Protein AF-A0A3C0N585-F1 (afdb_monomer_lite)

pLDDT: mean 95.39, std 6.09, range [53.34, 98.38]

Foldseek 3Di:
DDFDWDQDPNDIDGPVPDDDPCPDCCNPPVPAFDFDWDDDPNHTDPVVVRVVVRVVVCVVSVHDDD

Sequence (66 aa):
MTQPICYLNGQYVALDQACLPVNDLGIVRGYGVFDFLRTYKGVPFKLREHVQRLQNSAKLIGLSLP

Secondary structure (DSSP, 8-state):
-PPPEEEETTEEEEGGG----TT-HHHHS---------EETTEETTHHHHHHHHHHHHHHTTPPP-

Radius of gyration: 14.16 Å; chains: 1; bounding box: 35×19×36 Å

Structure (mmCIF, N/CA/C/O backbone):
data_AF-A0A3C0N585-F1
#
_entry.id   AF-A0A3C0N585-F1
#
loop_
_atom_site.group_PDB
_atom_site.id
_atom_site.type_symbol
_atom_site.label_atom_id
_atom_site.label_alt_id
_atom_site.label_comp_id
_atom_site.label_asym_id
_atom_site.label_entity_id
_atom_site.label_seq_id
_atom_site.pdbx_PDB_ins_code
_atom_site.Cartn_x
_atom_site.Cartn_y
_atom_site.Cartn_z
_atom_site.occupancy
_atom_site.B_iso_or_equiv
_atom_site.auth_seq_id
_atom_site.auth_comp_id
_atom_site.auth_asym_id
_atom_site.auth_atom_id
_atom_site.pdbx_PDB_model_num
ATOM 1 N N . MET A 1 1 ? -23.776 -5.204 12.094 1.00 53.34 1 MET A N 1
ATOM 2 C CA . MET A 1 1 ? -22.340 -5.352 11.776 1.00 53.34 1 MET A CA 1
ATOM 3 C C . MET A 1 1 ? -22.003 -4.302 10.736 1.00 53.34 1 MET A C 1
ATOM 5 O O . MET A 1 1 ? -22.689 -4.258 9.727 1.00 53.34 1 MET A O 1
ATOM 9 N N . THR A 1 2 ? -21.052 -3.409 10.999 1.00 78.56 2 THR A N 1
ATOM 10 C CA . THR A 1 2 ? -20.655 -2.372 10.034 1.00 78.56 2 THR A CA 1
ATOM 11 C C . THR A 1 2 ? -19.833 -3.032 8.927 1.00 78.56 2 THR A C 1
ATOM 13 O O . THR A 1 2 ? -18.854 -3.711 9.235 1.00 78.56 2 THR A O 1
ATOM 16 N N . GLN A 1 3 ? -20.242 -2.899 7.663 1.00 87.12 3 GLN A N 1
ATOM 17 C CA . GLN A 1 3 ? -19.465 -3.427 6.539 1.00 87.12 3 GLN A CA 1
ATOM 18 C C . GLN A 1 3 ? -18.120 -2.685 6.427 1.00 87.12 3 GLN A C 1
ATOM 20 O O . GLN A 1 3 ? -18.095 -1.463 6.608 1.00 87.12 3 GLN A O 1
ATOM 25 N N . PRO A 1 4 ? -17.002 -3.380 6.142 1.00 93.69 4 PRO A N 1
ATOM 26 C CA . PRO A 1 4 ? -15.734 -2.716 5.865 1.00 93.69 4 PRO A CA 1
ATOM 27 C C . PRO A 1 4 ? -15.828 -1.847 4.605 1.00 93.69 4 PRO A C 1
ATOM 29 O O . PRO A 1 4 ? -16.524 -2.193 3.650 1.00 93.69 4 PRO A O 1
ATOM 32 N N . ILE A 1 5 ? -15.098 -0.734 4.603 1.00 95.56 5 ILE A N 1
ATOM 33 C CA . ILE A 1 5 ? -15.049 0.230 3.499 1.00 95.56 5 ILE A CA 1
ATOM 34 C C . ILE A 1 5 ? -13.709 0.078 2.773 1.00 95.56 5 ILE A C 1
ATOM 36 O O . ILE A 1 5 ? -12.667 -0.075 3.414 1.00 95.56 5 ILE A O 1
ATOM 40 N N . CYS A 1 6 ? -13.734 0.147 1.445 1.00 97.06 6 CYS A N 1
ATOM 41 C CA . CYS A 1 6 ? -12.561 0.204 0.580 1.00 97.06 6 CYS A CA 1
ATOM 42 C C . CYS A 1 6 ? -12.514 1.565 -0.131 1.00 97.06 6 CYS A C 1
ATOM 44 O O . CY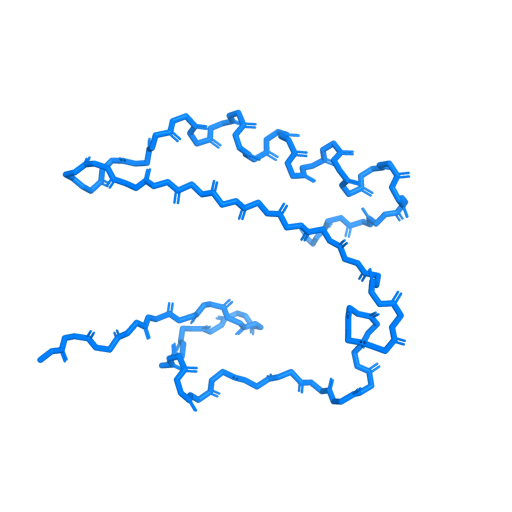S A 1 6 ? -13.555 2.105 -0.498 1.00 97.06 6 CYS A O 1
ATOM 46 N N . TYR A 1 7 ? -11.318 2.124 -0.327 1.00 96.62 7 TYR A N 1
ATOM 47 C CA . TYR A 1 7 ? -11.113 3.287 -1.188 1.00 96.62 7 TYR A CA 1
ATOM 48 C C . TYR A 1 7 ? -10.451 2.827 -2.486 1.00 96.62 7 TYR A C 1
ATOM 50 O O . TYR A 1 7 ? -9.321 2.338 -2.459 1.00 96.62 7 TYR A O 1
ATOM 58 N N . LEU A 1 8 ? -11.160 2.956 -3.606 1.00 96.19 8 LEU A N 1
ATOM 59 C CA . LEU A 1 8 ? -10.748 2.442 -4.910 1.00 96.19 8 LEU A CA 1
ATOM 60 C C . LEU A 1 8 ? -11.096 3.460 -6.002 1.00 96.19 8 LEU A C 1
ATOM 62 O O . LEU A 1 8 ? -12.222 3.946 -6.057 1.00 96.19 8 LEU A O 1
ATOM 66 N N . ASN A 1 9 ? -10.130 3.799 -6.862 1.00 93.88 9 ASN A N 1
ATOM 67 C CA . ASN A 1 9 ? -10.303 4.721 -7.998 1.00 93.88 9 ASN A CA 1
ATOM 68 C C . ASN A 1 9 ? -10.993 6.058 -7.648 1.00 93.88 9 ASN A C 1
ATOM 70 O O . ASN A 1 9 ? -11.828 6.555 -8.398 1.00 93.88 9 ASN A O 1
ATOM 74 N N . GLY A 1 10 ? -10.646 6.649 -6.500 1.00 95.81 10 GLY A N 1
ATOM 75 C CA . GLY A 1 10 ? -11.197 7.937 -6.064 1.00 95.81 10 GLY A CA 1
ATOM 76 C C . GLY A 1 10 ? -12.520 7.853 -5.296 1.00 95.81 10 GLY A C 1
ATOM 77 O O . GLY A 1 10 ? -13.078 8.892 -4.945 1.00 95.81 10 GLY A O 1
ATOM 78 N N . GLN A 1 11 ? -13.036 6.649 -5.028 1.00 96.88 11 GLN A N 1
ATOM 79 C CA . GLN A 1 11 ? -14.349 6.446 -4.415 1.00 96.88 11 GLN A CA 1
ATOM 80 C C . GLN A 1 11 ? -14.285 5.523 -3.195 1.00 96.88 11 GLN A C 1
ATOM 82 O O . GLN A 1 11 ? -13.518 4.563 -3.161 1.00 96.88 11 GLN A O 1
ATOM 87 N N . TYR A 1 12 ? -15.128 5.802 -2.198 1.00 97.06 12 TYR A N 1
ATOM 88 C CA . TYR A 1 12 ? -15.396 4.875 -1.100 1.00 97.06 12 TYR A CA 1
ATOM 89 C C . TYR A 1 12 ? -16.480 3.885 -1.530 1.00 97.06 12 TYR A C 1
ATOM 91 O O . TYR A 1 12 ? -17.579 4.298 -1.895 1.00 97.06 12 TYR A O 1
ATOM 99 N N . VAL A 1 13 ? -16.180 2.591 -1.463 1.00 96.56 13 VAL A N 1
ATOM 100 C CA . VAL A 1 13 ? -17.094 1.494 -1.810 1.00 96.56 13 VAL A CA 1
ATOM 101 C C . VAL A 1 13 ? -17.186 0.495 -0.657 1.00 96.56 13 VAL A C 1
ATOM 103 O O . VAL A 1 13 ? -16.266 0.386 0.160 1.00 96.56 13 VAL A O 1
ATOM 106 N N . ALA A 1 14 ? -18.292 -0.244 -0.570 1.00 96.44 14 ALA A N 1
ATOM 107 C CA . ALA A 1 14 ? -18.379 -1.381 0.343 1.00 96.44 14 ALA A CA 1
ATOM 108 C C . ALA A 1 14 ? -17.392 -2.476 -0.097 1.00 96.44 14 ALA A C 1
ATOM 110 O O . ALA A 1 14 ? -17.146 -2.654 -1.291 1.00 96.44 14 ALA A O 1
ATOM 111 N N . LEU A 1 15 ? -16.796 -3.202 0.855 1.00 95.25 15 LEU A N 1
ATOM 112 C CA . LEU A 1 15 ? -15.769 -4.205 0.544 1.00 95.25 15 LEU A CA 1
ATOM 113 C C . LEU A 1 15 ? -16.266 -5.301 -0.414 1.00 95.25 15 LEU A C 1
ATOM 115 O O . LEU A 1 15 ? -15.503 -5.758 -1.258 1.00 95.25 15 LEU A O 1
ATOM 119 N N . ASP A 1 16 ? -17.530 -5.703 -0.304 1.00 95.56 16 ASP A N 1
ATOM 120 C CA . ASP A 1 16 ? -18.170 -6.696 -1.177 1.00 95.56 16 ASP A CA 1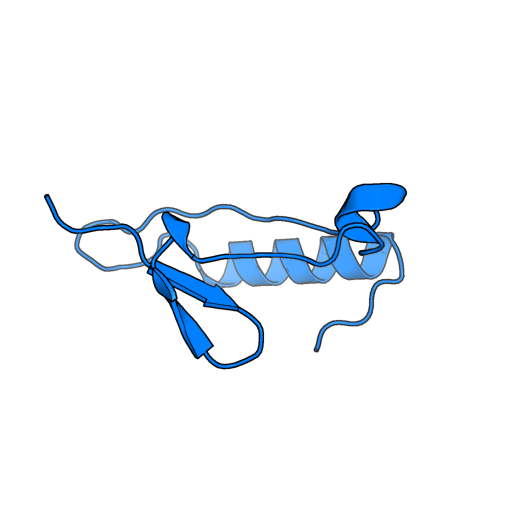
ATOM 121 C C . ASP A 1 16 ? -18.460 -6.181 -2.600 1.00 95.56 16 ASP A C 1
ATOM 123 O O . ASP A 1 16 ? -18.765 -6.975 -3.488 1.00 95.56 16 ASP A O 1
ATOM 127 N N . GLN A 1 17 ? -18.331 -4.873 -2.831 1.00 96.00 17 GLN A N 1
ATOM 128 C CA . GLN A 1 17 ? -18.477 -4.217 -4.135 1.00 96.00 17 GLN A CA 1
ATOM 129 C C . GLN A 1 17 ? -17.129 -3.805 -4.748 1.00 96.00 17 GLN A C 1
ATOM 131 O O . GLN A 1 17 ? -17.091 -3.318 -5.878 1.00 96.00 17 GLN A O 1
ATOM 136 N N . ALA A 1 18 ? -16.019 -3.959 -4.018 1.00 96.31 18 ALA A N 1
ATOM 137 C CA . ALA A 1 18 ? -14.694 -3.592 -4.501 1.00 96.31 18 ALA A CA 1
ATOM 138 C C . ALA A 1 18 ? -14.215 -4.581 -5.580 1.00 96.31 18 ALA A C 1
ATOM 140 O O . ALA A 1 18 ? -14.021 -5.765 -5.309 1.00 96.31 18 ALA A O 1
ATOM 141 N N . CYS A 1 19 ? -13.981 -4.081 -6.796 1.00 95.94 19 CYS A N 1
ATOM 142 C CA . CYS A 1 19 ? -13.619 -4.893 -7.960 1.00 95.94 19 CYS A CA 1
ATOM 143 C C . CYS A 1 19 ? -12.375 -4.341 -8.664 1.00 95.94 19 CYS A C 1
ATOM 145 O O . CYS A 1 19 ? -12.313 -3.155 -8.977 1.00 95.94 19 CYS A O 1
ATOM 147 N N . LEU A 1 20 ? -11.422 -5.216 -8.989 1.00 95.88 20 LEU A N 1
ATOM 148 C CA . LEU A 1 20 ? -10.281 -4.905 -9.853 1.00 95.88 20 LEU A CA 1
ATOM 149 C C . LEU A 1 20 ? -10.453 -5.585 -11.223 1.00 95.88 20 LEU A C 1
ATOM 151 O O . LEU A 1 20 ? -11.014 -6.683 -11.284 1.00 95.88 20 LEU A O 1
ATOM 155 N N . PRO A 1 21 ? -9.973 -4.980 -12.325 1.00 96.25 21 PRO A N 1
ATOM 156 C CA . PRO A 1 21 ? -9.941 -5.641 -13.625 1.00 96.25 21 PRO A CA 1
ATOM 157 C C . PRO A 1 21 ? -9.113 -6.930 -13.579 1.00 96.25 21 PRO A C 1
ATOM 159 O O . PRO A 1 21 ? -8.027 -6.955 -13.012 1.00 96.25 21 PRO A O 1
ATOM 162 N N . VAL A 1 22 ? -9.574 -7.995 -14.240 1.00 96.25 22 VAL A N 1
ATOM 163 C CA . VAL A 1 22 ? -8.857 -9.290 -14.261 1.00 96.25 22 VAL A CA 1
ATOM 164 C C . VAL A 1 22 ? -7.458 -9.173 -14.884 1.00 96.25 22 VAL A C 1
ATOM 166 O O . VAL A 1 22 ? -6.567 -9.950 -14.558 1.00 96.25 22 VAL A O 1
ATOM 169 N N . ASN A 1 23 ? -7.253 -8.195 -15.767 1.00 97.12 23 ASN A N 1
ATOM 170 C CA . ASN A 1 23 ? -5.978 -7.914 -16.425 1.00 97.12 23 ASN A CA 1
ATOM 171 C C . ASN A 1 23 ? -5.084 -6.913 -15.666 1.00 97.12 23 ASN A C 1
ATOM 173 O O . ASN A 1 23 ? -4.079 -6.472 -16.226 1.00 97.12 23 ASN A O 1
ATOM 177 N N . ASP A 1 24 ? -5.433 -6.539 -14.432 1.00 96.25 24 ASP A N 1
ATOM 178 C CA . ASP A 1 24 ? -4.604 -5.679 -13.587 1.00 96.25 24 ASP A CA 1
ATOM 179 C C . ASP A 1 24 ? -3.211 -6.301 -13.374 1.00 96.25 24 ASP A C 1
ATOM 181 O O . ASP A 1 24 ? -3.082 -7.503 -13.131 1.00 96.25 24 ASP A O 1
ATOM 185 N N . LEU A 1 25 ? -2.149 -5.495 -13.471 1.00 95.12 25 LEU A N 1
ATOM 186 C CA . LEU A 1 25 ? -0.767 -5.979 -13.362 1.00 95.12 25 LEU A CA 1
ATOM 187 C C . LEU A 1 25 ? -0.437 -6.543 -11.972 1.00 95.12 25 LEU A C 1
ATOM 189 O O . LEU A 1 25 ? 0.357 -7.486 -11.868 1.00 95.12 25 LEU A O 1
ATOM 193 N N . GLY A 1 26 ? -1.067 -6.010 -10.925 1.00 95.31 26 GLY A N 1
ATOM 194 C CA . GLY A 1 26 ? -0.990 -6.538 -9.569 1.00 95.31 26 GLY A CA 1
ATOM 195 C C . GLY A 1 26 ? -1.589 -7.939 -9.464 1.00 95.31 26 GLY A C 1
ATOM 196 O O . GLY A 1 26 ? -1.059 -8.767 -8.728 1.00 95.31 26 GLY A O 1
ATOM 197 N N . ILE A 1 27 ? -2.620 -8.246 -10.258 1.00 96.38 27 ILE A N 1
ATOM 198 C CA . ILE A 1 27 ? -3.241 -9.577 -10.319 1.00 96.38 27 ILE A CA 1
ATOM 199 C C . ILE A 1 27 ? -2.442 -10.510 -11.232 1.00 96.38 27 ILE A C 1
ATOM 201 O O . ILE A 1 27 ? -2.012 -11.579 -10.803 1.00 96.38 27 ILE A O 1
ATOM 205 N N . VAL A 1 28 ? -2.216 -10.122 -12.490 1.00 97.94 28 VAL A N 1
ATOM 206 C CA . VAL A 1 28 ? -1.666 -11.034 -13.509 1.00 97.94 28 VAL A CA 1
ATOM 207 C C . VAL A 1 28 ? -0.166 -11.286 -13.370 1.00 97.94 28 VAL A C 1
ATOM 209 O O . VAL A 1 28 ? 0.340 -12.278 -13.892 1.00 97.94 28 VAL A O 1
ATOM 212 N N . ARG A 1 29 ? 0.570 -10.378 -12.719 1.00 96.00 29 ARG A N 1
ATOM 213 C CA . ARG A 1 29 ? 2.038 -10.439 -12.610 1.00 96.00 29 ARG A CA 1
ATOM 214 C C . ARG A 1 29 ? 2.549 -10.249 -11.186 1.00 96.00 29 ARG A C 1
ATOM 216 O O . ARG A 1 29 ? 3.761 -10.239 -10.993 1.00 96.00 29 ARG A O 1
ATOM 223 N N . GLY A 1 30 ? 1.663 -10.061 -10.206 1.00 95.31 30 GLY A N 1
ATOM 224 C CA . GLY A 1 30 ? 2.070 -9.698 -8.849 1.00 95.31 30 GLY A CA 1
ATOM 225 C C . GLY A 1 30 ? 2.811 -8.358 -8.787 1.00 95.31 30 GLY A C 1
ATOM 226 O O . GLY A 1 30 ? 3.581 -8.129 -7.858 1.00 95.31 30 GLY A O 1
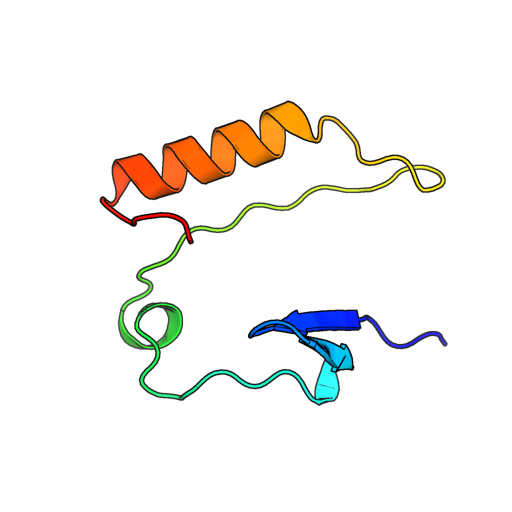ATOM 227 N N . TYR A 1 31 ? 2.638 -7.487 -9.790 1.00 96.31 31 TYR A N 1
ATOM 228 C CA . TYR A 1 31 ? 3.335 -6.207 -9.853 1.00 96.31 31 TYR A CA 1
ATOM 229 C C . TYR A 1 31 ? 2.610 -5.175 -8.989 1.00 96.31 31 TYR A C 1
ATOM 231 O O . TYR A 1 31 ? 1.721 -4.462 -9.445 1.00 96.31 31 TYR A O 1
ATOM 239 N N . GLY A 1 32 ? 2.981 -5.128 -7.715 1.00 95.62 32 GLY A N 1
ATOM 240 C CA . GLY A 1 32 ? 2.423 -4.202 -6.743 1.00 95.62 32 GLY A CA 1
ATOM 241 C C . GLY A 1 32 ? 3.177 -4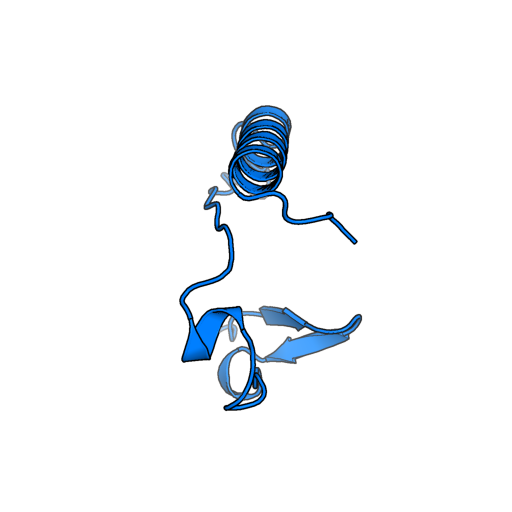.263 -5.421 1.00 95.62 32 GLY A C 1
ATOM 242 O O . GLY A 1 32 ? 4.006 -5.143 -5.193 1.00 95.62 32 GLY A O 1
ATOM 243 N N . VAL A 1 33 ? 2.886 -3.312 -4.539 1.00 97.31 33 VAL A N 1
ATOM 244 C CA . VAL A 1 33 ? 3.397 -3.289 -3.163 1.00 97.31 33 VAL A CA 1
ATOM 245 C C . VAL A 1 33 ? 2.245 -3.088 -2.193 1.00 97.31 33 VAL A C 1
ATOM 247 O O . VAL A 1 33 ? 1.218 -2.512 -2.543 1.00 97.31 33 VAL A O 1
ATOM 250 N N . PHE A 1 34 ? 2.417 -3.564 -0.966 1.00 96.94 34 PHE A N 1
ATOM 251 C CA . PHE A 1 34 ? 1.392 -3.524 0.069 1.00 96.94 34 PHE A CA 1
ATOM 252 C C . PHE A 1 34 ? 2.009 -3.158 1.417 1.00 96.94 34 PHE A C 1
ATOM 254 O O . PHE A 1 34 ? 3.150 -3.519 1.710 1.00 96.94 34 PHE A O 1
ATOM 261 N N . ASP A 1 35 ? 1.228 -2.479 2.253 1.00 96.88 35 ASP A N 1
ATOM 262 C CA . ASP A 1 35 ? 1.533 -2.264 3.661 1.00 96.88 35 ASP A CA 1
ATOM 263 C C . ASP A 1 35 ? 0.242 -2.390 4.491 1.00 96.88 35 ASP A C 1
ATOM 265 O O . ASP A 1 35 ? -0.863 -2.164 3.997 1.00 96.88 35 ASP A O 1
ATOM 269 N N . PHE A 1 36 ? 0.383 -2.756 5.761 1.00 96.62 36 PHE A N 1
ATOM 270 C CA . PHE A 1 36 ? -0.706 -2.923 6.713 1.00 96.62 36 PHE A CA 1
ATOM 271 C C . PHE A 1 36 ? -0.361 -2.243 8.034 1.00 96.62 36 PHE A C 1
ATOM 273 O O . PHE A 1 36 ? 0.694 -2.503 8.615 1.00 96.62 36 PHE A O 1
ATOM 280 N N . LEU A 1 37 ? -1.290 -1.441 8.553 1.00 96.75 37 LEU A N 1
ATOM 281 C CA . LEU A 1 37 ? -1.196 -0.823 9.874 1.00 96.75 37 LEU A CA 1
ATOM 282 C C . LEU A 1 37 ? -2.500 -0.988 10.649 1.00 96.75 37 LEU A C 1
ATOM 284 O O . LEU A 1 37 ? -3.551 -1.296 10.088 1.00 96.75 37 LEU A O 1
ATOM 288 N N . ARG A 1 38 ? -2.434 -0.758 11.960 1.00 96.81 38 ARG A N 1
ATOM 289 C CA . ARG A 1 38 ? -3.600 -0.788 12.847 1.00 96.81 38 ARG A CA 1
ATOM 290 C C . ARG A 1 38 ? -3.843 0.577 13.464 1.00 96.81 38 ARG A C 1
ATOM 292 O O . ARG A 1 38 ? -2.908 1.322 13.755 1.00 96.81 38 ARG A O 1
ATOM 299 N N . THR A 1 39 ? -5.110 0.867 13.721 1.00 97.06 39 THR A N 1
ATOM 300 C CA . THR A 1 39 ? -5.526 2.002 14.540 1.00 97.06 39 THR A CA 1
ATOM 301 C C . THR A 1 39 ? -5.834 1.541 15.957 1.00 97.06 39 THR A C 1
ATOM 303 O O . THR A 1 39 ? -6.539 0.549 16.144 1.00 97.06 39 THR A O 1
ATOM 306 N N . TYR A 1 40 ? -5.394 2.299 16.952 1.00 97.69 40 TYR A N 1
ATOM 307 C CA . TYR A 1 40 ? -5.780 2.119 18.347 1.00 97.69 40 TYR A CA 1
ATOM 308 C C . TYR A 1 40 ? -6.617 3.322 18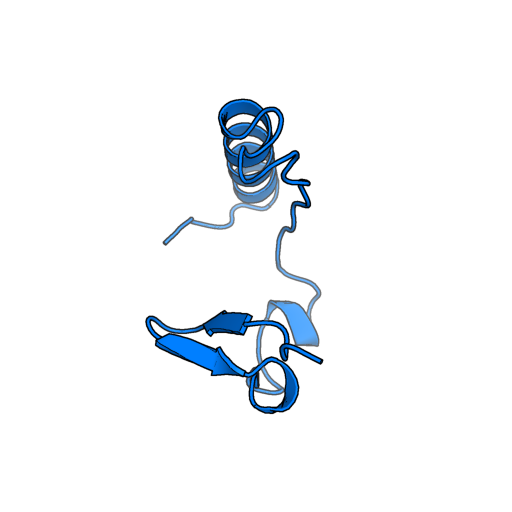.764 1.00 97.69 40 TYR A C 1
ATOM 310 O O . TYR A 1 40 ? -6.144 4.452 18.691 1.00 97.69 40 TYR A O 1
ATOM 318 N N . LYS A 1 41 ? -7.873 3.092 19.170 1.00 96.88 41 LYS A N 1
ATOM 319 C CA . LYS A 1 41 ? -8.817 4.169 19.536 1.00 96.88 41 LYS A CA 1
ATOM 320 C C . LYS A 1 41 ? -8.933 5.260 18.452 1.00 96.88 41 LYS A C 1
ATOM 322 O O . LYS A 1 41 ? -8.945 6.445 18.756 1.00 96.88 41 LYS A O 1
ATOM 327 N N . GLY A 1 42 ? -8.961 4.854 17.181 1.00 95.12 42 GLY A N 1
ATOM 328 C CA . GLY A 1 42 ? -9.031 5.771 16.037 1.00 95.12 42 GLY A CA 1
ATOM 329 C C . GLY A 1 42 ? -7.704 6.429 15.640 1.00 95.12 42 GLY A C 1
ATOM 330 O O . GLY A 1 42 ? -7.671 7.146 14.648 1.00 95.12 42 GLY A O 1
ATOM 331 N N . VAL A 1 43 ? -6.601 6.167 16.352 1.00 97.44 43 VAL A N 1
ATOM 332 C CA . VAL A 1 43 ? -5.279 6.726 16.034 1.00 97.44 43 VAL A CA 1
ATOM 333 C C . VAL A 1 43 ? -4.428 5.686 15.300 1.00 97.44 43 VAL A C 1
ATOM 335 O O . VAL A 1 43 ? -4.164 4.622 15.869 1.00 97.44 43 VAL A O 1
ATOM 338 N N . PRO A 1 44 ? -3.978 5.948 14.059 1.00 97.75 44 PRO A N 1
ATOM 339 C CA . PRO A 1 44 ? -3.050 5.069 13.351 1.00 97.75 44 PRO A CA 1
ATOM 340 C C . PRO A 1 44 ? -1.721 4.912 14.101 1.00 97.75 44 PRO A C 1
ATOM 342 O O . PRO A 1 44 ? -1.091 5.899 14.484 1.00 97.75 44 PRO A O 1
ATOM 345 N N . PHE A 1 45 ? -1.256 3.677 14.281 1.00 98.06 45 PHE A N 1
ATOM 346 C CA . PHE A 1 45 ? 0.058 3.412 14.862 1.00 98.06 45 PHE A CA 1
ATOM 347 C C . PHE A 1 45 ? 1.161 3.606 13.816 1.00 98.06 45 PHE A C 1
ATOM 349 O O . PHE A 1 45 ? 1.136 2.954 12.776 1.00 98.06 45 PHE A O 1
ATOM 356 N N . LYS A 1 46 ? 2.133 4.488 14.102 1.00 97.81 46 LYS A N 1
ATOM 357 C CA . LYS A 1 46 ? 3.329 4.728 13.266 1.00 97.81 46 LYS A CA 1
ATOM 358 C C . LYS A 1 46 ? 3.030 5.008 11.782 1.00 97.81 46 LYS A C 1
ATOM 360 O O . LYS A 1 46 ? 3.680 4.479 10.882 1.00 97.81 46 LYS A O 1
ATOM 365 N N . LEU A 1 47 ? 2.016 5.838 11.514 1.00 98.12 47 LEU A N 1
ATOM 366 C CA . LEU A 1 47 ? 1.545 6.123 10.151 1.00 98.12 47 LEU A CA 1
ATOM 367 C C . LEU A 1 47 ? 2.669 6.553 9.200 1.00 98.12 47 LEU A C 1
ATOM 369 O O . LEU A 1 47 ? 2.732 6.079 8.070 1.00 98.12 47 LEU A O 1
ATOM 373 N N . ARG A 1 48 ? 3.557 7.442 9.658 1.00 98.06 48 ARG A N 1
ATOM 374 C CA . ARG A 1 48 ? 4.641 7.981 8.827 1.00 98.06 48 ARG A CA 1
ATOM 375 C C . ARG A 1 48 ? 5.611 6.884 8.408 1.00 98.06 48 ARG A C 1
ATOM 377 O O . ARG A 1 48 ? 6.012 6.833 7.253 1.00 98.06 48 ARG A O 1
ATOM 384 N N . GLU A 1 49 ? 5.947 5.987 9.324 1.00 98.38 49 GLU A N 1
ATOM 385 C CA . GLU A 1 49 ? 6.860 4.877 9.083 1.00 98.38 49 GLU A CA 1
ATOM 386 C C . GLU A 1 49 ? 6.266 3.846 8.117 1.00 98.38 49 GLU A C 1
ATOM 388 O O . GLU A 1 49 ? 6.978 3.365 7.238 1.00 98.38 49 GLU A O 1
ATOM 393 N N . HIS A 1 50 ? 4.967 3.549 8.229 1.00 98.38 50 HIS A N 1
ATOM 394 C CA . HIS A 1 50 ? 4.265 2.686 7.272 1.00 98.38 50 HIS A CA 1
ATOM 395 C C . HIS A 1 50 ? 4.218 3.310 5.867 1.00 98.38 50 HIS A C 1
ATOM 397 O O . HIS A 1 50 ? 4.549 2.647 4.887 1.00 98.38 50 HIS A O 1
ATOM 403 N N . VAL A 1 51 ? 3.891 4.603 5.751 1.00 97.38 51 VAL A N 1
ATOM 404 C CA . VAL A 1 51 ? 3.898 5.296 4.448 1.00 97.38 51 VAL A CA 1
ATOM 405 C C . VAL A 1 51 ? 5.305 5.319 3.850 1.00 97.38 51 VAL A C 1
ATOM 407 O O . VAL A 1 51 ? 5.475 4.975 2.684 1.00 97.38 51 VAL A O 1
ATOM 410 N N . GLN A 1 52 ? 6.329 5.641 4.644 1.00 98.00 52 GLN A N 1
ATOM 411 C CA . GLN A 1 52 ? 7.716 5.639 4.177 1.00 98.00 52 GLN A CA 1
ATOM 412 C C . GLN A 1 52 ? 8.153 4.250 3.695 1.00 98.00 52 GLN A C 1
ATOM 414 O O . GLN A 1 52 ? 8.843 4.133 2.681 1.00 98.00 52 GLN A O 1
ATOM 419 N N . ARG A 1 53 ? 7.753 3.187 4.403 1.00 98.12 53 ARG A N 1
ATOM 420 C CA . ARG A 1 53 ? 8.048 1.809 4.002 1.00 98.12 53 ARG A CA 1
ATOM 421 C C . ARG A 1 53 ? 7.378 1.453 2.677 1.00 98.12 53 ARG A C 1
ATOM 423 O O . ARG A 1 53 ? 8.071 0.950 1.799 1.00 98.12 53 ARG A O 1
ATOM 430 N N . LEU A 1 54 ? 6.098 1.783 2.499 1.00 98.06 54 LEU A N 1
ATOM 431 C CA . LEU A 1 54 ? 5.381 1.576 1.237 1.00 98.06 54 LEU A CA 1
ATOM 432 C C . LEU A 1 54 ? 6.058 2.311 0.068 1.00 98.06 54 LEU A C 1
ATOM 434 O O . LEU A 1 54 ? 6.270 1.722 -0.992 1.00 98.06 54 LEU A O 1
ATOM 438 N N . GLN A 1 55 ? 6.457 3.571 0.279 1.00 98.00 55 GLN A N 1
ATOM 439 C CA . GLN A 1 55 ? 7.170 4.369 -0.723 1.00 98.00 55 GLN A CA 1
ATOM 440 C C . GLN A 1 55 ? 8.513 3.740 -1.107 1.00 98.00 55 GLN A C 1
ATOM 442 O O . GLN A 1 55 ? 8.849 3.636 -2.289 1.00 98.00 55 GLN A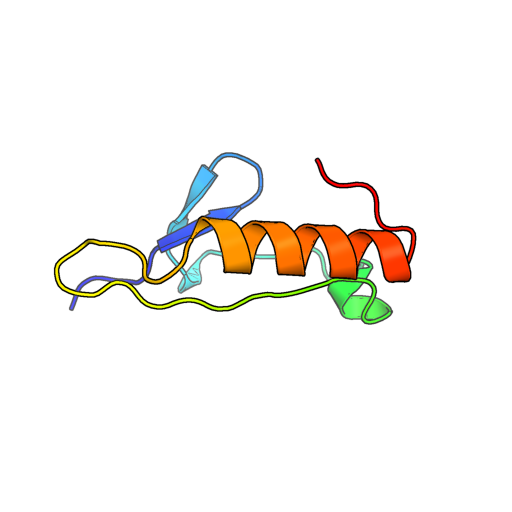 O 1
ATOM 447 N N . ASN A 1 56 ? 9.269 3.273 -0.112 1.00 98.12 56 ASN A N 1
ATOM 448 C CA . ASN A 1 56 ? 10.536 2.586 -0.336 1.00 98.12 56 ASN A CA 1
ATOM 449 C C . ASN A 1 56 ? 10.332 1.274 -1.108 1.00 98.12 56 ASN A C 1
ATOM 451 O O . ASN A 1 56 ? 11.073 1.011 -2.054 1.00 98.12 56 ASN A O 1
ATOM 455 N N . SER A 1 57 ? 9.316 0.481 -0.759 1.00 98.31 57 SER A N 1
ATOM 456 C CA . SER A 1 57 ? 8.969 -0.749 -1.478 1.00 98.31 57 SER A CA 1
ATOM 457 C C . SER A 1 57 ? 8.611 -0.475 -2.939 1.00 98.31 57 SER A C 1
ATOM 459 O O . SER A 1 57 ? 9.119 -1.171 -3.817 1.00 98.31 57 SER A O 1
ATOM 461 N N . ALA A 1 58 ? 7.799 0.551 -3.217 1.00 98.19 58 ALA A N 1
ATOM 462 C CA . ALA A 1 58 ? 7.452 0.941 -4.585 1.00 98.19 58 ALA A CA 1
ATOM 463 C C . ALA A 1 58 ? 8.709 1.304 -5.396 1.00 98.19 58 ALA A C 1
ATOM 465 O O . ALA A 1 58 ? 8.906 0.804 -6.505 1.00 98.19 58 ALA A O 1
ATOM 466 N N . LYS A 1 59 ? 9.623 2.081 -4.796 1.00 97.88 59 LYS A N 1
ATOM 467 C CA . LYS A 1 59 ? 10.901 2.458 -5.416 1.00 97.88 59 LYS A CA 1
ATOM 468 C C . LYS A 1 59 ? 11.774 1.246 -5.765 1.00 97.88 59 LYS A C 1
ATOM 470 O O . LYS A 1 59 ? 12.382 1.242 -6.831 1.00 97.88 59 LYS A O 1
ATOM 475 N N . LEU A 1 60 ? 11.836 0.228 -4.901 1.00 98.00 60 LEU A N 1
ATOM 476 C CA . LEU A 1 60 ? 12.648 -0.978 -5.131 1.00 98.00 60 LEU A CA 1
ATOM 477 C C . LEU A 1 60 ? 12.212 -1.774 -6.369 1.00 98.00 60 LEU A C 1
ATOM 479 O O . LEU A 1 60 ? 13.050 -2.423 -6.988 1.00 98.00 60 LEU A O 1
ATOM 483 N N . ILE A 1 61 ? 10.932 -1.703 -6.740 1.00 96.81 61 ILE A N 1
ATOM 484 C CA . ILE A 1 61 ? 10.388 -2.380 -7.928 1.00 96.81 61 ILE A CA 1
ATOM 485 C C . ILE A 1 61 ? 10.145 -1.427 -9.111 1.00 96.81 61 ILE A C 1
ATOM 487 O O . ILE A 1 61 ? 9.518 -1.810 -10.099 1.00 96.81 61 ILE A O 1
ATOM 491 N N . GLY A 1 62 ? 10.602 -0.174 -9.009 1.00 96.56 62 GLY A N 1
ATOM 492 C CA . GLY A 1 62 ? 10.399 0.845 -10.040 1.00 96.56 62 GLY A CA 1
ATOM 493 C C . GLY A 1 62 ? 8.937 1.261 -10.247 1.00 96.56 62 GLY A C 1
ATOM 494 O O . GLY A 1 62 ? 8.604 1.741 -11.325 1.00 96.56 62 GLY A O 1
ATOM 495 N N . LEU A 1 63 ? 8.062 1.068 -9.254 1.00 96.75 63 LEU A N 1
ATOM 496 C CA . LEU A 1 63 ? 6.661 1.484 -9.317 1.00 96.75 63 LEU A CA 1
ATOM 497 C C . LEU A 1 63 ? 6.535 2.966 -8.935 1.00 96.75 63 LEU A C 1
ATOM 499 O O . LEU A 1 63 ? 6.899 3.365 -7.826 1.00 96.75 63 LEU A O 1
ATOM 503 N N . SER A 1 64 ? 5.996 3.779 -9.843 1.00 94.88 64 SER A N 1
ATOM 504 C CA . SER A 1 64 ? 5.642 5.173 -9.561 1.00 94.88 64 SER A CA 1
ATOM 505 C C . SER A 1 64 ? 4.389 5.239 -8.692 1.00 94.88 64 SER A C 1
ATOM 507 O O . SER A 1 64 ? 3.399 4.566 -8.968 1.00 94.88 64 SER A O 1
ATOM 509 N N . LEU A 1 65 ? 4.432 6.060 -7.646 1.00 90.88 65 LEU A N 1
ATOM 510 C CA . LEU A 1 65 ? 3.263 6.320 -6.812 1.00 90.88 65 LEU A CA 1
ATOM 511 C C . LEU A 1 65 ? 2.344 7.351 -7.489 1.00 90.88 65 LEU A C 1
ATOM 513 O O . LEU A 1 65 ? 2.875 8.256 -8.141 1.00 90.88 65 LEU A O 1
ATOM 517 N N . PRO A 1 66 ? 1.013 7.205 -7.351 1.00 84.50 66 PRO A N 1
ATOM 518 C CA . PRO A 1 66 ? 0.028 8.151 -7.872 1.00 84.50 66 PRO A CA 1
ATOM 519 C C . PRO A 1 66 ? 0.008 9.483 -7.111 1.00 84.50 66 PRO A C 1
ATOM 521 O O . PRO A 1 66 ? 0.446 9.516 -5.935 1.00 84.50 66 PRO A O 1
#